Protein AF-A0A919PZA7-F1 (afdb_monomer_lite)

Sequence (117 aa):
MKFWELFSVARTAPDAMLRLGDMPEWTEYLAWWHDRAALIRARDNAKLDLEMPDEACRHVLEAVPNRYWIAGGTIRGVREGTPEPTYSAVEIFDRFGGSILEEVDERGSARVPDLGG

Secondary structure (DSSP, 8-state):
-BHHHHHHHGGG-GGGGGGGGGSGGGHHHHHHHHTHHHHHHHT-HHHHTPBPPHHHHHHHHTT---EEEEETTEEEE--TTPPSPEEEHHHHHHHH-HHHHHHHHHHSEEEPP----

Organism: NCBI:txid685454

pLDDT: mean 92.23, std 8.63, range [36.12, 97.94]

Structure (mmCIF, N/CA/C/O backbone):
data_AF-A0A919PZA7-F1
#
_entry.id   AF-A0A919PZA7-F1
#
loop_
_atom_site.group_PDB
_atom_site.id
_atom_site.type_symbol
_atom_site.label_atom_id
_atom_site.label_alt_id
_atom_site.label_comp_id
_atom_site.label_asym_id
_atom_site.label_entity_id
_atom_site.label_seq_id
_atom_site.pdbx_PDB_ins_code
_atom_site.Cartn_x
_atom_site.Cartn_y
_atom_site.Cartn_z
_atom_site.occupancy
_atom_site.B_iso_or_equiv
_atom_site.auth_seq_id
_atom_site.auth_comp_id
_atom_site.auth_asym_id
_atom_site.auth_atom_id
_atom_site.pdbx_PDB_model_num
ATOM 1 N N . MET A 1 1 ? -5.528 -3.258 -6.262 1.00 93.31 1 MET A N 1
ATOM 2 C CA . MET A 1 1 ? -5.299 -1.792 -6.118 1.00 93.31 1 MET A CA 1
ATOM 3 C C . MET A 1 1 ? -4.249 -1.363 -7.125 1.00 93.31 1 MET A C 1
ATOM 5 O O . MET A 1 1 ? -3.512 -2.218 -7.604 1.00 93.31 1 MET A O 1
ATOM 9 N N . LYS A 1 2 ? -4.184 -0.086 -7.486 1.00 96.50 2 LYS A N 1
ATOM 10 C CA . LYS A 1 2 ? -3.237 0.418 -8.486 1.00 96.50 2 LYS A CA 1
ATOM 11 C C . LYS A 1 2 ? -1.823 0.536 -7.921 1.00 96.50 2 LYS A C 1
ATOM 13 O O . LYS A 1 2 ? -1.646 0.677 -6.709 1.00 96.50 2 LYS A O 1
ATOM 18 N N . PHE A 1 3 ? -0.813 0.542 -8.792 1.00 96.50 3 PHE A N 1
ATOM 19 C CA . PHE A 1 3 ? 0.579 0.754 -8.386 1.00 96.50 3 PHE A CA 1
ATOM 20 C C . PHE A 1 3 ? 0.746 2.072 -7.623 1.00 96.50 3 P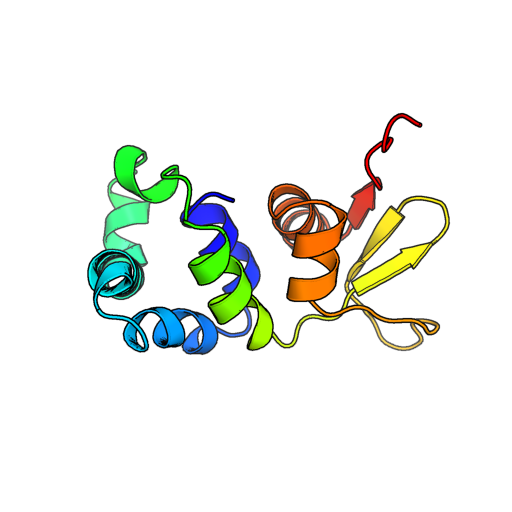HE A C 1
ATOM 22 O O . PHE A 1 3 ? 1.435 2.116 -6.599 1.00 96.50 3 PHE A O 1
ATOM 29 N N . TRP A 1 4 ? 0.074 3.137 -8.080 1.00 94.31 4 TRP A N 1
ATOM 30 C CA . TRP A 1 4 ? 0.166 4.422 -7.403 1.00 94.31 4 TRP A CA 1
ATOM 31 C C . TRP A 1 4 ? -0.462 4.426 -6.005 1.00 94.31 4 TRP A C 1
ATOM 33 O O . TRP A 1 4 ? 0.101 4.995 -5.070 1.00 94.31 4 TRP A O 1
ATOM 43 N N . GLU A 1 5 ? -1.591 3.737 -5.849 1.00 95.00 5 GLU A N 1
ATOM 44 C CA . GLU A 1 5 ? -2.275 3.584 -4.564 1.00 95.00 5 GLU A CA 1
ATOM 45 C C . GLU A 1 5 ? -1.381 2.808 -3.585 1.00 95.00 5 GLU A C 1
ATOM 47 O O . GLU A 1 5 ? -1.225 3.209 -2.433 1.00 95.00 5 GLU A O 1
ATOM 52 N N . LEU A 1 6 ? -0.725 1.735 -4.051 1.00 95.56 6 LEU A N 1
ATOM 53 C CA . LEU A 1 6 ? 0.147 0.908 -3.212 1.00 95.56 6 LEU A CA 1
ATOM 54 C C . LEU A 1 6 ? 1.357 1.701 -2.707 1.00 95.56 6 LEU A C 1
ATOM 56 O O . LEU A 1 6 ? 1.661 1.661 -1.513 1.00 95.56 6 LEU A O 1
ATOM 60 N N . PHE A 1 7 ? 2.019 2.469 -3.584 1.00 90.81 7 PHE A N 1
ATOM 61 C CA . PHE A 1 7 ? 3.126 3.317 -3.136 1.00 90.81 7 PHE A CA 1
ATOM 62 C C . PHE A 1 7 ? 2.644 4.396 -2.158 1.00 90.81 7 PHE A C 1
ATOM 64 O O . PHE A 1 7 ? 3.398 4.769 -1.257 1.00 90.81 7 PHE A O 1
ATOM 71 N N . SER A 1 8 ? 1.428 4.930 -2.347 1.00 91.62 8 SER A N 1
ATOM 72 C CA . SER A 1 8 ? 0.866 5.988 -1.498 1.00 91.62 8 SER A CA 1
ATOM 73 C C . SER A 1 8 ? 0.705 5.497 -0.060 1.00 91.62 8 SER A C 1
ATOM 75 O O . SER A 1 8 ? 1.190 6.147 0.871 1.00 91.62 8 SER A O 1
ATOM 77 N N . VAL A 1 9 ? 0.142 4.297 0.104 1.00 92.88 9 VAL A N 1
ATOM 78 C CA . VAL A 1 9 ? -0.012 3.631 1.407 1.00 92.88 9 VAL A CA 1
ATOM 79 C C . VAL A 1 9 ? 1.349 3.292 2.027 1.00 92.88 9 VAL A C 1
ATOM 81 O O . VAL A 1 9 ? 1.590 3.525 3.211 1.00 92.88 9 VAL A O 1
ATOM 84 N N . ALA A 1 10 ? 2.300 2.816 1.219 1.00 93.25 10 ALA A N 1
ATOM 85 C CA . ALA A 1 10 ? 3.654 2.495 1.674 1.00 93.25 10 ALA A CA 1
ATOM 86 C C . ALA A 1 10 ? 4.556 3.730 1.898 1.00 93.25 10 ALA A C 1
ATOM 88 O O . ALA A 1 10 ? 5.728 3.586 2.243 1.00 93.25 10 ALA A O 1
ATOM 89 N N . ARG A 1 11 ? 4.059 4.965 1.732 1.00 89.25 11 ARG A N 1
ATOM 90 C CA . ARG A 1 11 ? 4.877 6.193 1.795 1.00 89.25 11 ARG A CA 1
ATOM 91 C C . ARG A 1 11 ? 5.595 6.389 3.134 1.00 89.25 11 ARG A C 1
ATOM 93 O O . ARG A 1 11 ? 6.682 6.963 3.156 1.00 89.25 11 ARG A O 1
ATOM 100 N N . THR A 1 12 ? 4.998 5.943 4.238 1.00 85.06 12 THR A N 1
ATOM 101 C CA . THR A 1 12 ? 5.587 6.014 5.590 1.00 85.06 12 THR A CA 1
ATOM 102 C C . THR A 1 12 ? 6.598 4.897 5.862 1.00 85.06 12 THR A C 1
ATOM 104 O O . THR A 1 12 ? 7.391 5.012 6.792 1.00 85.06 12 THR A O 1
ATOM 107 N N . ALA A 1 13 ? 6.602 3.848 5.038 1.00 92.38 13 ALA A N 1
ATOM 108 C CA . ALA A 1 13 ? 7.504 2.706 5.111 1.00 92.38 13 ALA A CA 1
ATOM 109 C C . ALA A 1 13 ? 8.008 2.347 3.700 1.00 92.38 13 ALA A C 1
ATOM 111 O O . ALA A 1 13 ? 7.648 1.300 3.162 1.00 92.38 13 ALA A O 1
ATOM 112 N N . PRO A 1 14 ? 8.836 3.208 3.076 1.00 91.75 14 PRO A N 1
ATOM 113 C CA . PRO A 1 14 ? 9.280 3.029 1.692 1.00 91.75 14 PRO A CA 1
ATOM 114 C C . PRO A 1 14 ? 10.007 1.697 1.453 1.00 91.75 14 PRO A C 1
ATOM 116 O O . PRO A 1 14 ? 9.958 1.163 0.346 1.00 91.75 14 PRO A O 1
ATOM 119 N N . ASP A 1 15 ? 10.640 1.142 2.487 1.00 95.44 15 ASP A N 1
ATOM 120 C CA . ASP A 1 15 ? 11.321 -0.151 2.421 1.00 95.44 15 ASP A CA 1
ATOM 121 C C . ASP A 1 15 ? 10.347 -1.323 2.215 1.00 95.44 15 ASP A C 1
ATOM 123 O O . ASP A 1 15 ? 10.745 -2.354 1.678 1.00 95.44 15 ASP A O 1
ATOM 127 N N . ALA A 1 16 ? 9.058 -1.165 2.545 1.00 96.94 16 ALA A N 1
ATOM 128 C CA . ALA A 1 16 ? 8.038 -2.180 2.275 1.00 96.94 16 ALA A CA 1
ATOM 129 C C . ALA A 1 16 ? 7.920 -2.483 0.772 1.00 96.94 16 ALA A C 1
ATOM 131 O O . ALA A 1 16 ? 7.738 -3.635 0.389 1.00 96.94 16 ALA A O 1
ATOM 132 N N . MET A 1 17 ? 8.109 -1.478 -0.091 1.00 97.12 17 MET A N 1
ATOM 133 C CA . MET A 1 17 ? 8.087 -1.658 -1.549 1.00 97.12 17 MET A CA 1
ATOM 134 C C . MET A 1 17 ? 9.259 -2.503 -2.063 1.00 97.12 17 MET A C 1
ATOM 136 O O . MET A 1 17 ? 9.155 -3.096 -3.135 1.00 97.12 17 MET A O 1
ATOM 140 N N . LEU A 1 18 ? 10.366 -2.601 -1.315 1.00 97.25 18 LEU A N 1
ATOM 141 C CA . LEU A 1 18 ? 11.518 -3.423 -1.707 1.00 97.25 18 LEU A CA 1
ATOM 142 C C . LEU A 1 18 ? 11.187 -4.921 -1.705 1.00 97.25 18 LEU A C 1
ATOM 144 O O . LEU A 1 18 ? 11.837 -5.681 -2.416 1.00 97.25 18 LEU A O 1
ATOM 148 N N . ARG A 1 19 ? 10.134 -5.329 -0.986 1.00 97.56 19 ARG A N 1
ATOM 149 C CA . ARG A 1 19 ? 9.619 -6.707 -0.971 1.00 97.56 19 ARG A CA 1
ATOM 150 C C . ARG A 1 19 ? 9.090 -7.176 -2.324 1.00 97.56 19 ARG A C 1
ATOM 152 O O . ARG A 1 19 ? 8.989 -8.374 -2.556 1.00 97.56 19 ARG A O 1
ATOM 159 N N . LEU A 1 20 ? 8.817 -6.261 -3.258 1.00 97.56 20 LEU A N 1
ATOM 160 C CA . LEU A 1 20 ? 8.549 -6.624 -4.655 1.00 97.56 20 LEU A CA 1
ATOM 161 C C . LEU A 1 20 ? 9.744 -7.345 -5.308 1.00 97.56 20 LEU A C 1
ATOM 163 O O . LEU A 1 20 ? 9.568 -8.016 -6.314 1.00 97.56 20 LEU A O 1
ATOM 167 N N . GLY A 1 21 ? 10.951 -7.233 -4.743 1.00 96.88 21 GLY A N 1
ATOM 168 C CA . GLY A 1 21 ? 12.127 -7.983 -5.185 1.00 96.88 21 GLY A CA 1
ATOM 169 C C . GLY A 1 21 ? 12.176 -9.435 -4.709 1.00 96.88 21 GLY A C 1
ATOM 170 O O . GLY A 1 21 ? 13.041 -10.178 -5.167 1.00 96.88 21 GLY A O 1
ATOM 171 N N . ASP A 1 22 ? 11.272 -9.851 -3.817 1.00 97.31 22 ASP A N 1
ATOM 172 C CA . ASP A 1 22 ? 11.262 -11.214 -3.276 1.00 97.31 22 ASP A CA 1
ATOM 173 C C . ASP A 1 22 ? 10.767 -12.244 -4.306 1.00 97.31 22 ASP A C 1
ATOM 175 O O . ASP A 1 22 ? 11.086 -13.427 -4.191 1.00 97.31 22 ASP A O 1
ATOM 179 N N . MET A 1 23 ? 10.031 -11.797 -5.332 1.00 97.19 23 MET A N 1
ATOM 180 C CA . MET A 1 23 ? 9.488 -12.641 -6.398 1.00 97.19 23 MET A CA 1
ATOM 181 C C . MET A 1 23 ? 9.900 -12.105 -7.780 1.00 97.19 23 MET A C 1
ATOM 183 O O . MET A 1 23 ? 9.663 -10.929 -8.078 1.00 97.19 23 MET A O 1
ATOM 187 N N . PRO A 1 24 ? 10.487 -12.937 -8.665 1.00 96.88 24 PRO A N 1
ATOM 188 C CA . PRO A 1 24 ? 10.934 -12.502 -9.988 1.00 96.88 24 PRO A CA 1
ATOM 189 C C . PRO A 1 24 ? 9.847 -11.817 -10.829 1.00 96.88 24 PRO A C 1
ATOM 191 O O . PRO A 1 24 ? 10.124 -10.810 -11.480 1.00 96.88 24 PRO A O 1
ATOM 194 N N . GLU A 1 25 ? 8.611 -12.311 -10.783 1.00 96.88 25 GLU A N 1
ATOM 195 C CA . GLU A 1 25 ? 7.459 -11.783 -11.525 1.00 96.88 25 GLU A CA 1
ATOM 196 C C . GLU A 1 25 ? 7.056 -10.351 -11.134 1.00 96.88 25 GLU A C 1
ATOM 198 O O . GLU A 1 25 ? 6.390 -9.675 -11.914 1.00 96.88 25 GLU A O 1
ATOM 203 N N . TRP A 1 26 ? 7.475 -9.857 -9.965 1.00 97.56 26 TRP A N 1
ATOM 204 C CA . TRP A 1 26 ? 7.164 -8.503 -9.486 1.00 97.56 26 TRP A CA 1
ATOM 205 C C . TRP A 1 26 ? 8.316 -7.512 -9.698 1.00 97.56 26 TRP A C 1
ATOM 207 O O . TRP A 1 26 ? 8.196 -6.327 -9.376 1.00 97.56 26 TRP A O 1
ATOM 217 N N . THR A 1 27 ? 9.428 -7.969 -10.284 1.00 95.56 27 THR A N 1
ATOM 218 C CA . THR A 1 27 ? 10.648 -7.166 -10.473 1.00 95.56 27 THR A CA 1
ATOM 219 C C . THR A 1 27 ? 10.398 -5.913 -11.315 1.00 95.56 27 THR A C 1
ATOM 221 O O . THR A 1 27 ? 11.009 -4.871 -11.072 1.00 95.56 27 THR A O 1
ATOM 224 N N . GLU A 1 28 ? 9.480 -5.972 -12.283 1.00 96.69 28 GLU A N 1
ATOM 225 C CA . GLU A 1 28 ? 9.120 -4.800 -13.086 1.00 96.69 28 GLU A CA 1
ATOM 226 C C . GLU A 1 28 ? 8.513 -3.683 -12.218 1.00 96.69 28 GLU A C 1
ATOM 228 O O 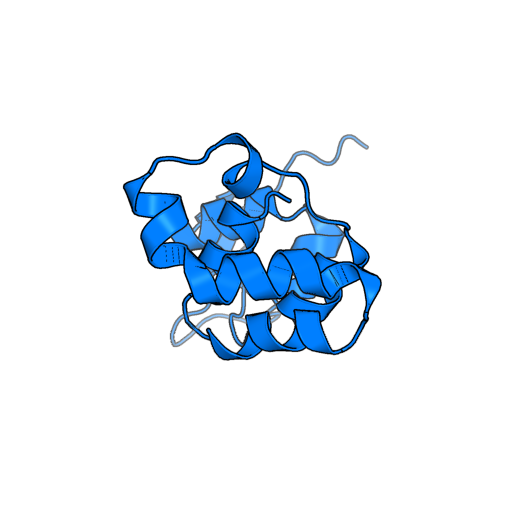. GLU A 1 28 ? 8.895 -2.519 -12.344 1.00 96.69 28 GLU A O 1
ATOM 233 N N . TYR A 1 29 ? 7.660 -4.035 -11.255 1.00 97.25 29 TYR A N 1
ATOM 234 C CA . TYR A 1 29 ? 7.077 -3.081 -10.311 1.00 97.25 29 TYR A CA 1
ATOM 235 C C . TYR A 1 29 ? 8.124 -2.502 -9.356 1.00 97.25 29 TYR A C 1
ATOM 237 O O . TYR A 1 29 ? 8.077 -1.316 -9.019 1.00 97.25 29 TYR A O 1
ATOM 245 N N . LEU A 1 30 ? 9.112 -3.307 -8.951 1.00 97.19 30 LEU A N 1
ATOM 246 C CA . LEU A 1 30 ? 10.246 -2.813 -8.171 1.00 97.19 30 LEU A CA 1
ATOM 247 C C . LEU A 1 30 ? 11.071 -1.792 -8.971 1.00 97.19 30 LEU A C 1
ATOM 249 O O . LEU A 1 30 ? 11.459 -0.749 -8.438 1.00 97.19 30 LEU A O 1
ATOM 253 N N . ALA A 1 31 ? 11.304 -2.042 -10.262 1.00 97.12 31 ALA A N 1
ATOM 254 C CA . ALA A 1 31 ? 11.980 -1.083 -11.134 1.00 97.12 31 ALA A CA 1
ATOM 255 C C . ALA A 1 31 ? 11.194 0.238 -11.229 1.00 97.12 31 ALA A C 1
ATOM 257 O O . ALA A 1 31 ? 11.781 1.318 -11.129 1.00 97.12 31 ALA A O 1
ATOM 258 N N . TRP A 1 32 ? 9.862 0.167 -11.330 1.00 97.06 32 TRP A N 1
ATOM 259 C CA . TRP A 1 32 ? 8.996 1.350 -11.305 1.00 97.06 32 TRP A CA 1
ATOM 260 C C . TRP A 1 32 ? 9.077 2.104 -9.978 1.00 97.06 32 TRP A C 1
ATOM 262 O O . TRP A 1 32 ? 9.074 3.333 -9.967 1.00 97.06 32 TRP A O 1
ATOM 272 N N . TRP A 1 33 ? 9.197 1.397 -8.854 1.00 96.00 33 TRP A N 1
ATOM 273 C CA . TRP A 1 33 ? 9.375 2.013 -7.539 1.00 96.00 33 TRP A CA 1
ATOM 274 C C . TRP A 1 33 ? 10.706 2.769 -7.432 1.00 96.00 33 TRP A C 1
ATOM 276 O O . TRP A 1 33 ? 10.752 3.901 -6.928 1.00 96.00 33 TRP A O 1
ATOM 286 N N . HIS A 1 34 ? 11.789 2.184 -7.942 1.00 95.75 34 HIS A N 1
ATOM 287 C CA . HIS A 1 34 ? 13.085 2.855 -7.997 1.00 95.75 34 HIS A CA 1
ATOM 288 C C . HIS A 1 34 ? 13.042 4.118 -8.867 1.00 95.75 34 HIS A C 1
ATOM 290 O O . HIS A 1 34 ? 13.618 5.134 -8.474 1.00 95.75 34 HIS A O 1
ATOM 296 N N . ASP A 1 35 ? 12.287 4.098 -9.969 1.00 95.44 35 ASP A N 1
ATOM 297 C CA . ASP A 1 35 ? 12.141 5.230 -10.896 1.00 95.44 35 ASP A CA 1
ATOM 298 C C . ASP A 1 35 ? 10.889 6.102 -10.649 1.00 95.44 35 ASP A C 1
ATOM 300 O O . ASP A 1 35 ? 10.511 6.953 -11.458 1.00 95.44 35 ASP A O 1
ATOM 304 N N . ARG A 1 36 ? 10.223 5.941 -9.497 1.00 93.81 36 ARG A N 1
ATOM 305 C CA . ARG A 1 36 ? 8.917 6.570 -9.208 1.00 93.81 36 ARG A CA 1
ATOM 306 C C . ARG A 1 36 ? 8.892 8.084 -9.423 1.00 93.81 36 ARG A C 1
ATOM 308 O O . ARG A 1 36 ? 7.891 8.639 -9.867 1.00 93.81 36 ARG A O 1
ATOM 315 N N . ALA A 1 37 ? 9.996 8.769 -9.125 1.00 93.56 37 ALA A N 1
ATOM 316 C CA . ALA A 1 37 ? 10.097 10.216 -9.284 1.00 93.56 37 ALA A CA 1
ATOM 317 C C . ALA A 1 37 ? 10.030 10.642 -10.761 1.00 93.56 37 ALA A C 1
ATOM 319 O O . ALA A 1 37 ? 9.469 11.698 -11.068 1.00 93.56 37 ALA A O 1
ATOM 320 N N . ALA A 1 38 ? 10.586 9.839 -11.672 1.00 96.00 38 ALA A N 1
ATOM 321 C CA . ALA A 1 38 ? 10.473 10.074 -13.104 1.00 96.00 38 ALA A CA 1
ATOM 322 C C . ALA A 1 38 ? 9.064 9.741 -13.601 1.00 96.00 38 ALA A C 1
ATOM 324 O O . ALA A 1 38 ? 8.482 10.558 -14.314 1.00 96.00 38 ALA A O 1
ATOM 325 N N . LEU A 1 39 ? 8.479 8.623 -13.153 1.00 95.12 39 LEU A N 1
ATOM 326 C CA . LEU A 1 39 ? 7.110 8.227 -13.513 1.00 95.12 39 LEU A CA 1
ATOM 327 C C . LEU A 1 39 ? 6.079 9.305 -13.153 1.00 95.12 39 LEU A C 1
ATOM 329 O O . LEU A 1 39 ? 5.274 9.704 -13.995 1.00 95.12 39 LEU A O 1
ATOM 333 N N . ILE A 1 40 ? 6.153 9.839 -11.929 1.00 93.56 40 ILE A N 1
ATOM 334 C CA . ILE A 1 40 ? 5.269 10.916 -11.456 1.00 93.56 40 ILE A CA 1
ATOM 335 C C . ILE A 1 40 ? 5.473 12.190 -12.285 1.00 93.56 40 ILE A C 1
ATOM 337 O O . ILE A 1 40 ? 4.505 12.823 -12.706 1.00 93.56 40 ILE A O 1
ATOM 341 N N . ARG A 1 41 ? 6.728 12.568 -12.558 1.00 96.44 41 ARG A N 1
ATOM 342 C CA . ARG A 1 41 ? 7.050 13.768 -13.347 1.00 96.44 41 ARG A CA 1
ATOM 343 C C . ARG A 1 41 ? 6.543 13.665 -14.784 1.00 96.44 41 ARG A C 1
ATOM 345 O O . ARG A 1 41 ? 6.039 14.649 -15.318 1.00 96.44 41 ARG A O 1
ATOM 352 N N . ALA A 1 42 ? 6.690 12.494 -15.394 1.00 96.50 42 ALA A N 1
ATOM 353 C CA . ALA A 1 42 ? 6.249 12.216 -16.754 1.00 96.50 42 ALA A CA 1
ATOM 354 C C . ALA A 1 42 ? 4.729 12.018 -16.864 1.00 96.50 42 ALA A C 1
ATOM 356 O O . ALA A 1 42 ? 4.208 12.043 -17.976 1.00 96.50 42 ALA A O 1
ATOM 357 N N . ARG A 1 43 ? 4.022 11.849 -15.733 1.00 94.38 43 ARG A N 1
ATOM 358 C CA . ARG A 1 43 ? 2.607 11.448 -15.682 1.00 94.38 43 ARG A CA 1
ATOM 359 C C . ARG A 1 43 ? 2.359 10.173 -16.492 1.00 94.38 43 ARG A C 1
ATOM 361 O O . ARG A 1 43 ? 1.437 10.109 -17.304 1.00 94.38 43 ARG A O 1
ATOM 368 N N . ASP A 1 44 ? 3.216 9.173 -16.290 1.00 96.62 44 ASP A N 1
ATOM 369 C CA . ASP A 1 44 ? 3.112 7.873 -16.959 1.00 96.62 44 ASP A CA 1
ATOM 370 C C . ASP A 1 44 ? 1.955 7.054 -16.356 1.00 96.62 44 ASP A C 1
ATOM 372 O O . ASP A 1 44 ? 2.149 6.104 -15.594 1.00 96.62 44 ASP A O 1
ATOM 376 N N . ASN A 1 45 ? 0.722 7.472 -16.657 1.00 95.88 45 ASN A N 1
ATOM 377 C CA . ASN A 1 45 ? -0.495 6.891 -16.090 1.00 95.88 45 ASN A CA 1
ATOM 378 C C . ASN A 1 45 ? -0.670 5.420 -16.477 1.00 95.88 45 ASN A C 1
ATOM 380 O O . ASN A 1 45 ? -1.264 4.672 -15.716 1.00 95.88 45 ASN A O 1
ATOM 384 N N . ALA A 1 46 ? -0.106 4.979 -17.606 1.00 96.62 46 ALA A N 1
ATOM 385 C CA . ALA A 1 46 ? -0.145 3.571 -17.997 1.00 96.62 46 ALA A CA 1
ATOM 386 C C . ALA A 1 46 ? 0.510 2.659 -16.946 1.00 96.62 46 ALA A C 1
ATOM 388 O O . ALA A 1 46 ? 0.046 1.543 -16.735 1.00 96.62 46 ALA A O 1
ATOM 389 N N . LYS A 1 47 ? 1.557 3.146 -16.265 1.00 97.06 47 LYS A N 1
ATOM 390 C CA . LYS A 1 47 ? 2.211 2.428 -15.163 1.00 97.06 47 LYS A CA 1
ATOM 391 C C . LYS A 1 47 ? 1.615 2.774 -13.811 1.00 97.06 47 LYS A C 1
ATOM 393 O O . LYS A 1 47 ? 1.390 1.886 -12.999 1.00 97.06 47 LYS A O 1
ATOM 398 N N . LEU A 1 48 ? 1.363 4.061 -13.559 1.00 95.62 48 LEU A N 1
ATOM 399 C CA . LEU A 1 48 ? 0.835 4.512 -12.271 1.00 95.62 48 LEU A CA 1
ATOM 400 C C . LEU A 1 48 ? -0.535 3.883 -11.990 1.00 95.62 48 LEU A C 1
ATOM 402 O O . LEU A 1 48 ? -0.740 3.352 -10.901 1.00 95.62 48 LEU A O 1
ATOM 406 N N . ASP A 1 49 ? -1.444 3.904 -12.968 1.00 96.44 49 ASP A N 1
ATOM 407 C CA . ASP A 1 49 ? -2.795 3.350 -12.847 1.00 96.44 49 ASP A CA 1
ATOM 408 C C . ASP A 1 49 ? -2.879 1.840 -13.115 1.00 96.44 49 ASP A C 1
ATOM 410 O O . ASP A 1 49 ? -3.985 1.298 -13.091 1.00 96.44 49 ASP A O 1
ATOM 414 N N . LEU A 1 50 ? -1.756 1.148 -13.353 1.00 97.19 50 LEU A N 1
ATOM 415 C CA . LEU A 1 50 ? -1.782 -0.301 -13.540 1.00 97.19 50 LEU A CA 1
ATOM 416 C C . LEU A 1 50 ? -2.307 -0.983 -12.270 1.00 97.19 50 LEU A C 1
ATOM 418 O O . LEU A 1 50 ? -1.806 -0.727 -11.172 1.00 97.19 50 LEU A O 1
ATOM 422 N N . GLU A 1 51 ? -3.279 -1.881 -12.428 1.00 96.94 51 GLU A N 1
ATOM 423 C CA . GLU A 1 51 ? -3.705 -2.776 -11.358 1.00 96.94 51 GLU A CA 1
ATOM 424 C C . GLU A 1 51 ? -2.592 -3.764 -11.007 1.00 96.94 51 GLU A C 1
ATOM 426 O O . GLU A 1 51 ? -2.057 -4.475 -11.859 1.00 96.94 51 GLU A O 1
ATOM 431 N N . MET A 1 52 ? -2.245 -3.787 -9.726 1.00 96.75 52 MET A N 1
ATOM 432 C CA . MET A 1 52 ? -1.251 -4.694 -9.177 1.00 96.75 52 MET A CA 1
ATOM 433 C C . MET A 1 52 ? -1.892 -6.041 -8.829 1.00 96.75 52 MET A C 1
ATOM 435 O O . MET A 1 52 ? -3.034 -6.055 -8.357 1.00 96.75 52 MET A O 1
ATOM 439 N N . PRO A 1 53 ? -1.160 -7.161 -8.977 1.00 97.06 53 PRO A N 1
ATOM 440 C CA . PRO A 1 53 ? -1.604 -8.451 -8.467 1.00 97.06 53 PRO A CA 1
ATOM 441 C C . PRO A 1 53 ? -1.872 -8.387 -6.960 1.00 97.06 53 PRO A C 1
ATOM 443 O O . PRO A 1 53 ? -1.037 -7.887 -6.203 1.00 97.06 53 PRO A O 1
ATOM 446 N N . ASP A 1 54 ? -2.996 -8.946 -6.510 1.00 96.88 54 ASP A N 1
ATOM 447 C CA . ASP A 1 54 ? -3.379 -8.917 -5.092 1.00 96.88 54 ASP A CA 1
ATOM 448 C C . ASP A 1 54 ? -2.314 -9.534 -4.178 1.00 96.88 54 ASP A C 1
ATOM 450 O O . ASP A 1 54 ? -2.092 -9.046 -3.074 1.00 96.88 54 ASP A O 1
ATOM 454 N N . GLU A 1 55 ? -1.629 -10.586 -4.630 1.00 97.69 55 GLU A N 1
ATOM 455 C CA . GLU A 1 55 ? -0.538 -11.221 -3.881 1.00 97.69 55 GLU A CA 1
ATOM 456 C C . GLU A 1 55 ? 0.640 -10.265 -3.661 1.00 97.69 55 GLU A C 1
ATOM 458 O O . GLU A 1 55 ? 1.138 -10.161 -2.541 1.00 97.69 55 GLU A O 1
ATOM 463 N N . ALA A 1 56 ? 1.022 -9.496 -4.686 1.00 97.88 56 ALA A N 1
ATOM 464 C CA . ALA A 1 56 ? 2.059 -8.475 -4.566 1.00 97.88 56 ALA A CA 1
ATOM 465 C C . ALA A 1 56 ? 1.626 -7.362 -3.599 1.00 97.88 56 ALA A C 1
ATOM 467 O O . ALA A 1 56 ? 2.417 -6.912 -2.768 1.00 97.88 56 ALA A O 1
ATOM 468 N N . CYS A 1 57 ? 0.356 -6.939 -3.669 1.00 97.81 57 CYS A N 1
ATOM 469 C CA . CYS A 1 57 ? -0.204 -5.960 -2.739 1.00 97.81 57 CYS A CA 1
ATOM 470 C C . CYS A 1 57 ? -0.150 -6.463 -1.298 1.00 97.81 57 CYS A C 1
ATOM 472 O O . CYS A 1 57 ? 0.398 -5.767 -0.448 1.00 97.81 57 CYS A O 1
ATOM 474 N N . ARG A 1 58 ? -0.661 -7.670 -1.018 1.00 97.94 58 ARG A N 1
ATOM 475 C CA . ARG A 1 58 ? -0.614 -8.269 0.327 1.00 97.94 58 ARG A CA 1
ATOM 476 C C . ARG A 1 58 ? 0.816 -8.343 0.841 1.00 97.94 58 ARG A C 1
ATOM 478 O O . ARG A 1 58 ? 1.088 -7.854 1.932 1.00 97.94 58 ARG A O 1
ATOM 485 N N . HIS A 1 59 ? 1.729 -8.862 0.022 1.00 97.81 59 HIS A N 1
ATOM 486 C CA . HIS A 1 59 ? 3.127 -9.049 0.400 1.00 97.81 59 HIS A CA 1
ATOM 487 C C . HIS A 1 59 ? 3.820 -7.742 0.791 1.00 97.81 59 HIS A C 1
ATOM 489 O O . HIS A 1 59 ? 4.591 -7.715 1.749 1.00 97.81 59 HIS A O 1
ATOM 495 N N . VAL A 1 60 ? 3.538 -6.640 0.090 1.00 97.81 60 VAL A N 1
ATOM 496 C CA . VAL A 1 60 ? 4.036 -5.304 0.461 1.00 97.81 60 VAL A CA 1
ATOM 497 C C . VAL A 1 60 ? 3.334 -4.782 1.720 1.00 97.81 60 VAL A C 1
ATOM 499 O O . VAL A 1 60 ? 3.997 -4.305 2.642 1.00 97.81 60 VAL A O 1
ATOM 502 N N . LEU A 1 61 ? 2.003 -4.879 1.782 1.00 97.31 61 LEU A N 1
ATOM 503 C CA . LEU A 1 61 ? 1.188 -4.333 2.873 1.00 97.31 61 LEU A CA 1
ATOM 504 C C . LEU A 1 61 ? 1.434 -5.022 4.223 1.00 97.31 61 LEU A C 1
ATOM 506 O O . LEU A 1 61 ? 1.281 -4.379 5.259 1.00 97.31 61 LEU A O 1
ATOM 510 N N . GLU A 1 62 ? 1.869 -6.283 4.235 1.00 97.25 62 GLU A N 1
ATOM 511 C CA . GLU A 1 62 ? 2.316 -6.991 5.446 1.00 97.25 62 GLU A CA 1
ATOM 512 C C . GLU A 1 62 ? 3.482 -6.292 6.161 1.00 97.25 62 GLU A C 1
ATOM 514 O O . GLU A 1 62 ? 3.631 -6.417 7.376 1.00 97.25 62 GLU A O 1
ATOM 519 N N . ALA A 1 63 ? 4.304 -5.541 5.425 1.00 96.44 63 ALA A N 1
ATOM 520 C CA . ALA A 1 63 ? 5.424 -4.786 5.979 1.00 96.44 63 ALA A CA 1
ATOM 521 C C . ALA A 1 63 ? 5.089 -3.316 6.274 1.00 96.44 63 ALA A C 1
ATOM 523 O O . ALA A 1 63 ? 5.945 -2.581 6.772 1.00 96.44 63 ALA A O 1
ATOM 524 N N . VAL A 1 64 ? 3.862 -2.870 5.990 1.00 95.44 64 VAL A N 1
ATOM 525 C CA . VAL A 1 64 ? 3.428 -1.504 6.288 1.00 95.44 64 VAL A CA 1
ATOM 526 C C . VAL A 1 64 ? 3.019 -1.418 7.766 1.00 95.44 64 VAL A C 1
ATOM 528 O O . VAL A 1 64 ? 2.107 -2.123 8.198 1.00 95.44 64 VAL A O 1
ATOM 531 N N . PRO A 1 65 ? 3.646 -0.535 8.568 1.00 93.75 65 PRO A N 1
ATOM 532 C CA . PRO A 1 65 ? 3.397 -0.453 10.006 1.00 93.75 65 PRO A CA 1
ATOM 533 C C . PRO A 1 65 ? 2.095 0.279 10.353 1.00 93.75 65 PRO A C 1
ATOM 535 O O . PRO 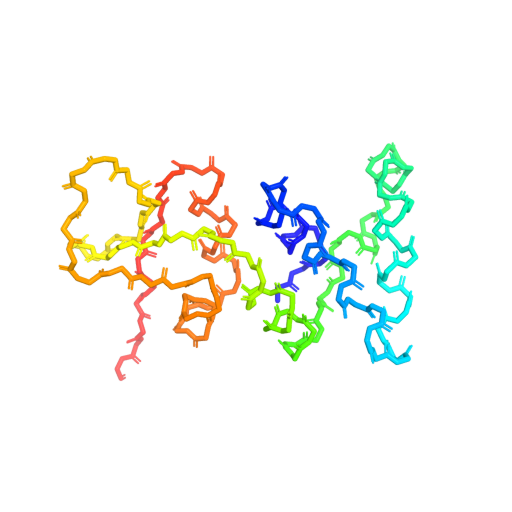A 1 65 ? 1.719 0.326 11.526 1.00 93.75 65 PRO A O 1
ATOM 538 N N . ASN A 1 66 ? 1.422 0.882 9.364 1.00 91.69 66 ASN A N 1
ATOM 539 C CA . ASN A 1 66 ? 0.187 1.623 9.578 1.00 91.69 66 ASN A CA 1
ATOM 540 C C . ASN A 1 66 ? -0.865 0.714 10.223 1.00 91.69 66 ASN A C 1
ATOM 542 O O . ASN A 1 66 ? -1.089 -0.431 9.818 1.00 91.69 66 ASN A O 1
ATOM 546 N N . ARG A 1 67 ? -1.522 1.263 11.243 1.00 93.94 67 ARG A N 1
ATOM 547 C CA . ARG A 1 67 ? -2.634 0.624 11.932 1.00 93.94 67 ARG A CA 1
ATOM 548 C C . ARG A 1 67 ? -3.894 1.444 11.737 1.00 93.94 67 ARG A C 1
ATOM 550 O O . ARG A 1 67 ? -3.861 2.677 11.735 1.00 93.94 67 ARG A O 1
ATOM 557 N N . TYR A 1 68 ? -5.003 0.734 11.642 1.00 93.88 68 TYR A N 1
ATOM 558 C CA . TYR A 1 68 ? -6.321 1.276 11.373 1.00 93.88 68 TYR A CA 1
ATOM 559 C C . TYR A 1 68 ? -7.298 0.810 12.441 1.00 93.88 68 TYR A C 1
ATOM 561 O O . TYR A 1 68 ? -7.130 -0.253 13.025 1.00 93.88 68 TYR A O 1
ATOM 569 N N . TRP A 1 69 ? -8.342 1.577 12.699 1.00 94.38 69 TRP A N 1
ATOM 570 C CA . TRP A 1 69 ? -9.431 1.167 13.578 1.00 94.38 69 TRP A CA 1
ATOM 571 C C . TRP A 1 69 ? -10.765 1.492 12.920 1.00 94.38 69 TRP A C 1
ATOM 573 O O . TRP A 1 69 ? -10.855 2.375 12.062 1.00 94.38 69 TRP A O 1
ATOM 583 N N . ILE A 1 70 ? -11.797 0.742 13.300 1.00 93.00 70 ILE A N 1
ATOM 584 C CA . ILE A 1 70 ? -13.122 0.822 12.689 1.00 93.00 70 ILE A CA 1
ATOM 585 C C . ILE A 1 70 ? -14.132 1.185 13.770 1.00 93.00 70 ILE A C 1
ATOM 587 O O . ILE A 1 70 ? -14.281 0.460 14.751 1.00 93.00 70 ILE A O 1
ATOM 591 N N . ALA A 1 71 ? -14.853 2.287 13.577 1.00 89.69 71 ALA A N 1
ATOM 592 C CA . ALA A 1 71 ? -15.925 2.701 14.475 1.00 89.69 71 ALA A CA 1
ATOM 593 C C . ALA A 1 71 ? -17.035 3.431 13.722 1.00 89.69 71 ALA A C 1
ATOM 595 O O . ALA A 1 71 ? -16.771 4.292 12.882 1.00 89.69 71 ALA A O 1
ATOM 596 N N . GLY A 1 72 ? -18.288 3.083 14.030 1.00 88.81 72 GLY A N 1
ATOM 597 C CA . GLY A 1 72 ? -19.464 3.721 13.430 1.00 88.81 72 GLY A CA 1
ATOM 598 C C . GLY A 1 72 ? -19.475 3.665 11.898 1.00 88.81 72 GLY A C 1
ATOM 599 O O . GLY A 1 72 ? -19.796 4.662 11.260 1.00 88.81 72 GLY A O 1
ATOM 600 N N . GLY A 1 73 ? -19.040 2.547 11.304 1.00 91.00 73 GLY A N 1
ATOM 601 C CA . GLY A 1 73 ? -18.964 2.391 9.845 1.00 91.00 73 GLY A CA 1
ATOM 602 C C . GLY A 1 73 ? -17.876 3.236 9.173 1.00 91.00 73 GLY A C 1
ATOM 603 O O . GLY A 1 73 ? -17.948 3.481 7.975 1.00 91.00 73 GLY A O 1
ATOM 604 N N . THR A 1 74 ? -16.880 3.713 9.922 1.00 93.00 74 THR A N 1
ATOM 605 C CA . THR A 1 74 ? -15.753 4.494 9.392 1.00 93.00 74 THR A CA 1
ATOM 606 C C . THR A 1 74 ? -14.431 3.836 9.769 1.00 93.00 74 THR A C 1
ATOM 608 O O . THR A 1 74 ? -14.230 3.487 10.932 1.00 93.00 74 THR A O 1
ATOM 611 N N . ILE A 1 75 ? -13.526 3.713 8.802 1.00 94.19 75 ILE A N 1
ATOM 612 C CA . ILE A 1 75 ? -12.133 3.297 8.981 1.00 94.19 75 ILE A CA 1
ATOM 613 C C . ILE A 1 75 ? -11.279 4.548 9.167 1.00 94.19 75 ILE A C 1
ATOM 615 O O . ILE A 1 75 ? -11.478 5.548 8.476 1.00 94.19 75 ILE A O 1
ATOM 619 N N . ARG A 1 76 ? -10.347 4.519 10.117 1.00 93.56 76 ARG A N 1
ATOM 620 C CA . ARG A 1 76 ? -9.473 5.647 10.464 1.00 93.56 76 ARG A CA 1
ATOM 621 C C . ARG A 1 76 ? -8.070 5.150 10.779 1.00 93.56 76 ARG A C 1
ATOM 623 O O . ARG A 1 76 ? -7.919 4.056 11.315 1.00 93.56 76 ARG A O 1
ATOM 630 N N . GLY A 1 77 ? -7.058 5.976 10.525 1.00 90.88 77 GLY A N 1
ATOM 631 C CA . GLY A 1 77 ? -5.706 5.729 11.034 1.00 90.88 77 GLY A CA 1
ATOM 632 C C . GLY A 1 77 ? -5.648 5.822 12.565 1.00 90.88 77 GLY A C 1
ATOM 633 O O . GLY A 1 77 ? -6.369 6.620 13.178 1.00 90.88 77 GLY A O 1
ATOM 634 N N . VAL A 1 78 ? -4.800 5.003 13.187 1.00 88.31 78 VAL A N 1
ATOM 635 C CA . VAL A 1 78 ? -4.558 5.019 14.638 1.00 88.31 78 VAL A CA 1
ATOM 636 C C . VAL A 1 78 ? -3.858 6.314 15.062 1.00 88.31 78 VAL A C 1
ATOM 638 O O . VAL A 1 78 ? -2.953 6.818 14.401 1.00 88.31 78 VAL A O 1
ATOM 641 N N . ARG A 1 79 ? -4.288 6.849 16.204 1.00 83.56 79 ARG A N 1
ATOM 642 C CA . ARG A 1 79 ? -3.683 7.973 16.937 1.00 83.56 79 ARG A CA 1
ATOM 643 C C . ARG A 1 79 ? -3.506 7.605 18.411 1.00 83.56 79 ARG A C 1
ATOM 645 O O . ARG A 1 79 ? -4.043 6.595 18.869 1.00 83.56 79 ARG A O 1
ATOM 652 N N . GLU A 1 80 ? -2.790 8.429 19.168 1.00 79.81 80 GLU A N 1
ATOM 653 C CA . GLU A 1 80 ? -2.695 8.265 20.622 1.00 79.81 80 GLU A CA 1
ATOM 654 C C . GLU A 1 80 ? -4.099 8.176 21.255 1.00 79.81 80 GLU A C 1
ATOM 656 O O . GLU A 1 80 ? -4.986 8.968 20.930 1.00 79.81 80 GLU A O 1
ATOM 661 N N . GLY A 1 81 ? -4.318 7.170 22.108 1.00 81.69 81 GLY A N 1
ATOM 662 C CA . GLY A 1 81 ? -5.613 6.916 22.752 1.00 81.69 81 GLY A CA 1
ATOM 663 C C . GLY A 1 81 ? -6.652 6.179 21.895 1.00 81.69 81 GLY A C 1
ATOM 664 O O . GLY A 1 81 ? -7.815 6.113 22.290 1.00 81.69 81 GLY A O 1
ATOM 665 N N . THR A 1 82 ? -6.271 5.625 20.737 1.00 84.75 82 THR A N 1
ATOM 666 C CA . THR A 1 82 ? -7.195 4.829 19.908 1.00 84.75 82 THR A CA 1
ATOM 667 C C . THR A 1 82 ? -7.613 3.542 20.627 1.00 84.75 82 THR A C 1
ATOM 669 O O . THR A 1 82 ? -6.739 2.816 21.103 1.00 84.75 82 THR A O 1
ATOM 672 N N . PRO A 1 83 ? -8.920 3.236 20.706 1.00 81.38 83 PRO A N 1
ATOM 673 C CA . PRO A 1 83 ? -9.391 1.986 21.285 1.00 81.38 83 PRO A CA 1
ATOM 674 C C . PRO A 1 83 ? -9.068 0.787 20.384 1.00 81.38 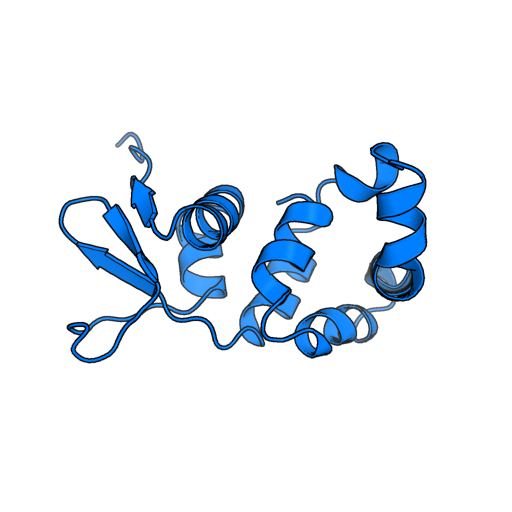83 PRO A C 1
ATOM 676 O O . PRO A 1 83 ? -9.143 0.873 19.160 1.00 81.38 83 PRO A O 1
ATOM 679 N N . GLU A 1 84 ? -8.765 -0.348 21.009 1.00 84.88 84 GLU A N 1
ATOM 680 C CA . GLU A 1 84 ? -8.696 -1.648 20.337 1.00 84.88 84 GLU A CA 1
ATOM 681 C C . GLU A 1 84 ? -10.107 -2.135 19.925 1.00 84.88 84 GLU A C 1
ATOM 683 O O . GLU A 1 84 ? -11.092 -1.785 20.588 1.00 84.88 84 GLU A O 1
ATOM 688 N N . PRO A 1 85 ? -10.236 -2.972 18.874 1.00 86.88 85 PRO A N 1
ATOM 689 C CA . PRO A 1 85 ? -9.154 -3.562 18.084 1.00 86.88 85 PRO A CA 1
ATOM 690 C C . PRO A 1 85 ? -8.609 -2.635 16.988 1.00 86.88 85 PRO A C 1
ATOM 692 O O . PRO A 1 85 ? -9.360 -1.912 16.326 1.00 86.88 85 PRO A O 1
ATOM 695 N N . THR A 1 86 ? -7.304 -2.731 16.750 1.00 93.62 86 THR A N 1
ATOM 696 C CA . THR A 1 86 ? -6.630 -2.169 15.577 1.00 93.62 86 THR A CA 1
ATOM 697 C C . THR A 1 86 ? -6.331 -3.245 14.526 1.00 93.62 86 THR A C 1
ATOM 699 O O . THR A 1 86 ? -6.165 -4.421 14.836 1.00 93.62 86 THR A O 1
ATOM 702 N N . TYR A 1 87 ? -6.271 -2.834 13.262 1.00 95.50 87 TYR A N 1
ATOM 703 C CA . TYR A 1 87 ? -6.077 -3.674 12.083 1.00 95.50 87 TYR A CA 1
ATOM 704 C C . TYR A 1 87 ? -4.844 -3.201 11.316 1.00 95.50 87 TYR A C 1
ATOM 706 O O . TYR A 1 87 ? -4.568 -2.005 11.236 1.00 95.50 87 TYR A O 1
ATOM 714 N N . SER A 1 88 ? -4.073 -4.133 10.774 1.00 95.62 88 SER A N 1
AT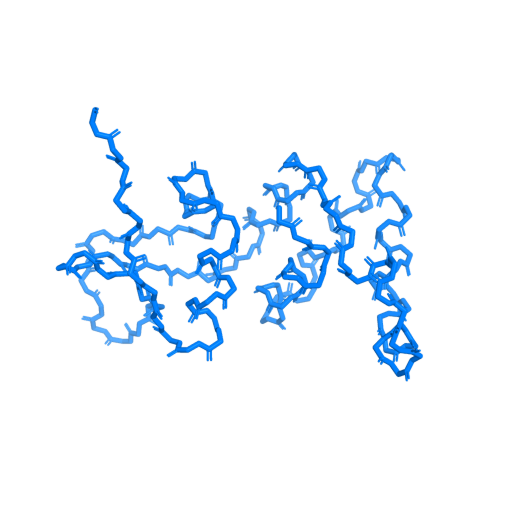OM 715 C CA . SER A 1 88 ? -2.980 -3.853 9.837 1.00 95.62 88 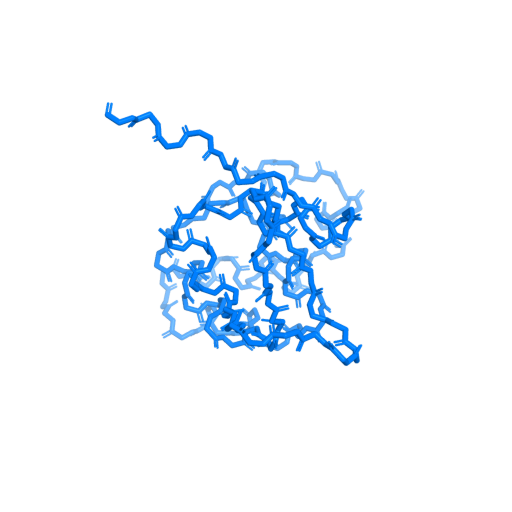SER A CA 1
ATOM 716 C C . SER A 1 88 ? -3.496 -3.390 8.471 1.00 95.62 88 SER A C 1
ATOM 718 O O . SER A 1 88 ? -4.676 -3.541 8.149 1.00 95.62 88 SER A O 1
ATOM 720 N N . ALA A 1 89 ? -2.596 -2.851 7.645 1.00 95.62 89 ALA A N 1
ATOM 721 C CA . ALA A 1 89 ? -2.921 -2.486 6.271 1.00 95.62 89 ALA A CA 1
ATOM 722 C C . ALA A 1 89 ? -3.413 -3.695 5.455 1.00 95.62 89 ALA A C 1
ATOM 724 O O . ALA A 1 89 ? -4.445 -3.602 4.794 1.00 95.62 89 ALA A O 1
ATOM 725 N N . VAL A 1 90 ? -2.743 -4.850 5.561 1.00 96.94 90 VAL A N 1
ATOM 726 C CA . VAL A 1 90 ? -3.154 -6.079 4.859 1.00 96.94 90 VAL A CA 1
ATOM 727 C C . VAL A 1 90 ? -4.542 -6.566 5.296 1.00 96.94 90 VAL A C 1
ATOM 729 O O . VAL A 1 90 ? -5.355 -6.922 4.450 1.00 96.94 90 VAL A O 1
ATOM 732 N N . GLU A 1 91 ? -4.890 -6.472 6.585 1.00 96.75 91 GLU A N 1
ATOM 733 C CA . GLU A 1 91 ? -6.232 -6.848 7.057 1.00 96.75 91 GLU A CA 1
ATOM 734 C C . GLU A 1 91 ? -7.336 -5.935 6.509 1.00 96.75 91 GLU A C 1
ATOM 736 O O . GLU A 1 91 ? -8.436 -6.402 6.217 1.00 96.75 91 GLU A O 1
ATOM 741 N N . ILE A 1 92 ? -7.073 -4.632 6.381 1.00 95.62 92 ILE A N 1
ATOM 742 C CA . ILE A 1 92 ? -8.023 -3.693 5.770 1.00 95.62 92 ILE A CA 1
ATOM 743 C C . ILE A 1 92 ? -8.141 -3.954 4.265 1.00 95.62 92 ILE A C 1
ATOM 745 O O . ILE A 1 92 ? -9.257 -3.972 3.744 1.00 95.62 92 ILE A O 1
ATOM 749 N N . PHE A 1 93 ? -7.019 -4.213 3.587 1.00 95.62 93 PHE A N 1
ATOM 750 C CA . PHE A 1 93 ? -6.993 -4.593 2.176 1.00 95.62 93 PHE A CA 1
ATOM 751 C C . PHE A 1 93 ? -7.831 -5.844 1.907 1.00 95.62 93 PHE A C 1
ATOM 753 O O . PHE A 1 93 ? -8.691 -5.819 1.032 1.00 95.62 93 PHE A O 1
ATOM 760 N N . ASP A 1 94 ? -7.645 -6.907 2.688 1.00 95.12 94 ASP A N 1
ATOM 761 C CA . ASP A 1 94 ? -8.377 -8.162 2.499 1.00 95.12 94 ASP A CA 1
ATOM 762 C C . ASP A 1 94 ? -9.880 -8.019 2.758 1.00 95.12 94 ASP A C 1
ATOM 764 O O . ASP A 1 94 ? -10.689 -8.711 2.140 1.00 95.12 94 ASP A O 1
ATOM 768 N N . ARG A 1 95 ? -10.276 -7.120 3.667 1.00 93.81 95 ARG A N 1
ATOM 769 C CA . ARG A 1 95 ? -11.688 -6.908 4.018 1.00 93.81 95 ARG A CA 1
ATOM 770 C C . ARG A 1 95 ? -12.421 -5.981 3.060 1.00 93.81 95 ARG A C 1
ATOM 772 O O . ARG A 1 95 ? -13.617 -6.162 2.848 1.00 93.81 95 ARG A O 1
ATOM 779 N N . PHE A 1 96 ? -11.744 -4.957 2.550 1.00 93.19 96 PHE A N 1
ATOM 780 C CA . PHE A 1 96 ? -12.407 -3.823 1.900 1.00 93.19 96 PHE A CA 1
ATOM 781 C C . PHE A 1 96 ? -11.747 -3.372 0.590 1.00 93.19 96 PHE A C 1
ATOM 783 O O . PHE A 1 96 ? -12.271 -2.481 -0.076 1.00 93.19 96 PHE A O 1
ATOM 790 N N . GLY A 1 97 ? -10.624 -3.979 0.206 1.00 91.88 97 GLY A N 1
ATOM 791 C CA . GLY A 1 97 ? -9.840 -3.607 -0.966 1.00 91.88 97 GLY A CA 1
ATOM 792 C C . GLY A 1 97 ? -8.876 -2.447 -0.710 1.00 91.88 97 GLY A C 1
ATOM 793 O O . GLY A 1 97 ? -8.973 -1.705 0.267 1.00 91.88 97 GLY A O 1
ATOM 794 N N . GLY A 1 98 ? -7.905 -2.278 -1.609 1.00 88.50 98 GLY A N 1
ATOM 795 C CA . GLY A 1 98 ? -6.857 -1.267 -1.429 1.00 88.50 98 GLY A CA 1
ATOM 796 C C . GLY A 1 98 ? -7.269 0.174 -1.731 1.00 88.50 98 GLY A C 1
ATOM 797 O O . GLY A 1 98 ? -6.608 1.081 -1.238 1.00 88.50 98 GLY A O 1
ATOM 798 N N . SER A 1 99 ? -8.374 0.410 -2.446 1.00 88.62 99 SER A N 1
ATOM 799 C CA . SER A 1 99 ? -8.901 1.773 -2.624 1.00 88.62 99 SER A CA 1
ATOM 800 C C . SER A 1 99 ? -9.309 2.405 -1.291 1.00 88.62 99 SER A C 1
ATOM 802 O O . SER A 1 99 ? -9.157 3.610 -1.112 1.00 88.62 99 SER A O 1
ATOM 804 N N . ILE A 1 100 ? -9.762 1.600 -0.321 1.00 91.88 100 ILE A N 1
ATOM 805 C CA . ILE A 1 100 ? -10.106 2.120 1.003 1.00 91.88 100 ILE A CA 1
ATOM 806 C C . ILE A 1 100 ? -8.866 2.573 1.773 1.00 91.88 100 ILE A C 1
ATOM 808 O O . ILE A 1 100 ? -8.932 3.545 2.517 1.00 91.88 100 ILE A O 1
ATOM 812 N N . LEU A 1 101 ? -7.746 1.856 1.625 1.00 91.75 101 LEU A N 1
ATOM 813 C CA . LEU A 1 101 ? -6.502 2.192 2.314 1.00 91.75 101 LEU A CA 1
ATOM 814 C C . LEU A 1 101 ? -5.983 3.537 1.835 1.00 91.75 101 LEU A C 1
ATOM 816 O O . LEU A 1 101 ? -5.620 4.378 2.651 1.00 91.75 101 LEU A O 1
ATOM 820 N N . GLU A 1 102 ? -5.990 3.736 0.519 1.00 89.25 102 GLU A N 1
ATOM 821 C CA . GLU A 1 102 ? -5.587 4.998 -0.084 1.00 89.25 102 GLU A CA 1
ATOM 822 C C . GLU A 1 102 ? -6.483 6.146 0.395 1.00 89.25 102 GLU A C 1
ATOM 824 O O . GLU A 1 102 ? -5.959 7.155 0.864 1.00 89.25 102 GLU A O 1
ATOM 829 N N . GLU A 1 103 ? -7.808 5.957 0.428 1.00 91.19 103 GLU A N 1
ATOM 830 C CA . GLU A 1 103 ? -8.721 6.994 0.917 1.00 91.19 103 GLU A CA 1
ATOM 831 C C . GLU A 1 103 ? -8.466 7.344 2.395 1.00 91.19 103 GLU A C 1
ATOM 833 O O . GLU A 1 103 ? -8.474 8.522 2.773 1.00 91.19 103 GLU A O 1
ATOM 838 N N . VAL A 1 104 ? -8.216 6.345 3.252 1.00 91.56 104 VAL A N 1
ATOM 839 C CA . VAL A 1 104 ? -7.883 6.596 4.663 1.00 91.56 104 VAL A CA 1
ATOM 840 C C . VAL A 1 104 ? -6.552 7.333 4.789 1.00 91.56 104 VAL A C 1
ATOM 842 O O . VAL A 1 104 ? -6.457 8.250 5.604 1.00 91.56 104 VAL A O 1
ATOM 845 N N . ASP A 1 105 ? -5.542 6.973 4.005 1.00 85.50 105 ASP A N 1
ATOM 846 C CA . ASP A 1 105 ? -4.222 7.602 4.071 1.00 85.50 105 ASP A CA 1
ATOM 847 C C . ASP A 1 105 ? -4.221 9.023 3.469 1.00 85.50 105 ASP A C 1
ATOM 849 O O . ASP A 1 105 ? -3.476 9.889 3.941 1.00 85.50 105 ASP A O 1
ATOM 853 N N . GLU A 1 106 ? -5.085 9.307 2.487 1.00 86.31 106 GLU A N 1
ATOM 854 C CA . GLU A 1 106 ? -5.272 10.643 1.907 1.00 86.31 106 GLU A CA 1
ATOM 855 C C . GLU A 1 106 ? -6.086 11.560 2.838 1.00 86.31 106 GLU A C 1
ATOM 857 O O . GLU A 1 106 ? -5.707 12.707 3.094 1.00 86.31 106 GLU A O 1
ATOM 862 N N . ARG A 1 107 ? -7.214 11.067 3.364 1.00 88.38 107 ARG A N 1
ATOM 863 C CA . ARG A 1 107 ? -8.232 11.897 4.043 1.00 88.38 107 ARG A CA 1
ATOM 864 C C . ARG A 1 107 ? -8.253 11.731 5.557 1.00 88.38 107 ARG A C 1
ATOM 866 O O . ARG A 1 107 ? -8.973 12.441 6.260 1.00 88.38 107 ARG A O 1
ATOM 873 N N . GLY A 1 108 ? -7.493 10.775 6.077 1.00 88.44 108 GLY A N 1
ATOM 874 C CA . GLY A 1 108 ? -7.502 10.357 7.478 1.00 88.44 108 GLY A CA 1
ATOM 875 C C . GLY A 1 108 ? -8.675 9.446 7.855 1.00 88.44 108 GLY A C 1
ATOM 876 O O . GLY A 1 108 ? -8.733 8.983 9.000 1.00 88.44 108 GLY A O 1
ATOM 877 N N . SER A 1 109 ? -9.620 9.201 6.939 1.00 91.81 109 SER A N 1
ATOM 878 C CA . SER A 1 109 ? -10.759 8.308 7.153 1.00 91.81 109 SER A CA 1
ATOM 879 C C . SER A 1 109 ? -11.473 7.926 5.859 1.00 91.81 109 SER A C 1
ATOM 881 O O . SER A 1 109 ? -11.569 8.761 4.965 1.00 91.81 109 SER A O 1
ATOM 883 N N . ALA A 1 110 ? -12.091 6.746 5.839 1.00 94.31 110 ALA A N 1
ATOM 884 C CA . ALA A 1 110 ? -12.968 6.274 4.767 1.00 94.31 110 ALA A CA 1
ATOM 885 C C . ALA A 1 110 ? -14.219 5.602 5.348 1.00 94.31 110 ALA A C 1
ATOM 887 O O . ALA A 1 110 ? -14.189 5.084 6.469 1.00 94.31 110 ALA A O 1
ATOM 888 N N . ARG A 1 111 ? -15.335 5.597 4.611 1.00 93.69 111 ARG A N 1
ATOM 889 C CA . ARG A 1 111 ? -16.522 4.831 5.027 1.00 93.69 111 ARG A CA 1
ATOM 890 C C . ARG A 1 111 ? -16.325 3.360 4.701 1.00 93.69 111 ARG A C 1
ATOM 892 O O . ARG A 1 111 ? -15.844 3.033 3.624 1.00 93.69 111 ARG A O 1
ATOM 899 N N . VAL A 1 112 ? -16.750 2.490 5.611 1.00 90.75 112 VAL A N 1
ATOM 900 C CA . VAL A 1 112 ? -16.858 1.058 5.331 1.00 90.75 112 VAL A CA 1
ATOM 901 C C . VAL A 1 112 ? -17.831 0.885 4.156 1.00 90.75 112 VAL A C 1
ATOM 903 O O . VAL A 1 112 ? -18.912 1.479 4.204 1.00 90.75 112 VAL A O 1
ATOM 906 N N . PRO A 1 113 ? -17.473 0.135 3.100 1.00 83.75 113 PRO A N 1
ATOM 907 C CA . PRO A 1 113 ? -18.357 -0.082 1.968 1.00 83.75 113 PRO A CA 1
ATOM 908 C C . PRO A 1 113 ? -19.564 -0.892 2.434 1.00 83.75 113 PRO A C 1
ATOM 910 O O . PRO A 1 113 ? -19.419 -1.784 3.274 1.00 83.75 113 PRO A O 1
ATOM 913 N N . ASP A 1 114 ? -20.739 -0.620 1.870 1.00 73.12 114 ASP A N 1
ATOM 914 C CA . ASP A 1 114 ? -21.884 -1.509 2.041 1.00 73.12 114 ASP A CA 1
ATOM 915 C C . ASP A 1 114 ? -21.545 -2.841 1.361 1.00 73.12 114 ASP A C 1
ATOM 917 O O . ASP A 1 114 ? -21.663 -2.996 0.144 1.00 73.12 114 ASP A O 1
ATOM 921 N N . LEU A 1 115 ? -21.068 -3.801 2.153 1.00 60.31 115 LEU A N 1
ATOM 922 C CA . LEU A 1 115 ? -20.953 -5.192 1.745 1.00 60.31 115 LEU A CA 1
ATOM 923 C C . LEU A 1 115 ? -22.390 -5.704 1.644 1.00 60.31 115 LEU A C 1
ATOM 925 O O . LEU A 1 115 ? -22.956 -6.143 2.643 1.00 60.31 115 LEU A O 1
ATOM 929 N N . GLY A 1 116 ? -23.020 -5.518 0.482 1.00 46.91 116 GLY A N 1
ATOM 930 C CA . GLY A 1 116 ? -24.370 -6.012 0.221 1.00 46.91 116 GLY A CA 1
ATOM 931 C C . GLY A 1 116 ? -24.496 -7.453 0.718 1.00 46.91 116 GLY A C 1
ATOM 932 O O . GLY A 1 116 ? -23.666 -8.291 0.368 1.00 46.91 116 GLY A O 1
ATOM 933 N N . GLY A 1 117 ? -25.465 -7.684 1.608 1.00 36.12 117 GLY A N 1
ATOM 934 C CA . GLY A 1 117 ? -25.747 -8.999 2.187 1.00 36.12 117 GLY A CA 1
ATOM 935 C C . GLY A 1 117 ? -26.309 -9.990 1.181 1.00 36.12 117 GLY A C 1
ATOM 936 O O . GLY A 1 117 ? -26.884 -9.543 0.161 1.00 36.12 117 GLY A O 1
#

Foldseek 3Di:
DFLQLLCLLCVVPLCLLVLLVVDPVSVVSNVCSVVVVVCVVVVVCVRRRDDDDLVSSLSSQVPRPWKWDDDPQKIFTDDPPDDDDIDGSSRCCVQQNSVQSSCCSVPRMDGNDPPPD

Radius of gyration: 14.54 Å; chains: 1; bounding box: 39×26×41 Å